Protein AF-A0A699UTH1-F1 (afdb_monomer_lite)

pLDDT: mean 71.59, std 16.67, range [34.44, 94.81]

Secondary structure (DSSP, 8-state):
--------HHHHHHHHHH-GGG---TTS-HHHHTTTT-TTGGG-HHHHHHHHHHHHHHHHT-GGGTT-TT-GGGHHHHHHHHHHHHHHHHHHHHHHHHHHHHHHHT-----------------------HHHHHHHHH-

Radius of gyration: 20.6 Å; chains: 1; bounding box: 34×39×68 Å

Sequence (139 aa):
MEARVDFDINEAIKLFDSDPSTIPTPEAPRALQECEDDPEALSSLALINSELNPVVDAVAESPDAITRTEDQDAIPYHKNLLEMYAFLLRWTISAVETRALEKSASAPAARGRGKTGKAKGSSKDGSWDAAAQLETALD

Foldseek 3Di:
DPPDDPDDLVVLVVCVVVPPLPDDDPVQDVQVVVCNVPVVSVVPPVVVCVRCVVVVCVCPVPPVVLVPPPDPVCVVVSVRVVSVVVSVVVVVLVVLVVVVVVVVVPPPPDDDDDDDDDDPDDDPPPPPPVVVVVVVVVD

InterPro domains:
  IPR024324 Condensin complex subunit 1, N-terminal [PF12922] (47-139)

Organism: Tanacetum cinerariifolium (NCBI:txid118510)

Structure (mmCIF, N/CA/C/O backbone):
data_AF-A0A699UTH1-F1
#
_entry.id   AF-A0A699UTH1-F1
#
loop_
_atom_site.group_PDB
_atom_site.id
_atom_site.type_symbol
_atom_site.label_atom_id
_atom_site.label_alt_id
_atom_sit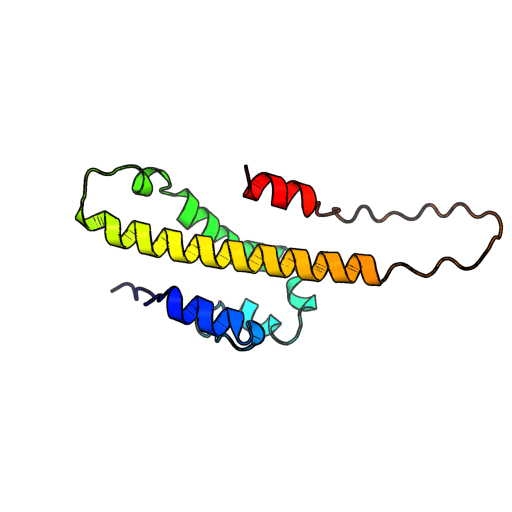e.label_comp_id
_atom_site.label_asym_id
_atom_site.label_entity_id
_atom_site.label_seq_id
_atom_site.pdbx_PDB_ins_code
_atom_site.Cartn_x
_atom_site.Cartn_y
_atom_site.Cartn_z
_atom_site.occupancy
_atom_site.B_iso_or_equiv
_atom_site.auth_seq_id
_atom_site.auth_comp_id
_atom_site.auth_asym_id
_atom_site.auth_atom_id
_atom_site.pdbx_PDB_model_num
ATOM 1 N N . MET A 1 1 ? 1.814 -19.363 -16.513 1.00 34.44 1 MET A N 1
ATOM 2 C CA . MET A 1 1 ? 1.548 -17.999 -17.003 1.00 34.44 1 MET A CA 1
ATOM 3 C C . MET A 1 1 ? 1.236 -17.199 -15.763 1.00 34.44 1 MET A C 1
ATOM 5 O O . MET A 1 1 ? 0.227 -17.487 -15.138 1.00 34.44 1 MET A O 1
ATOM 9 N N . GLU A 1 2 ? 2.169 -16.367 -15.311 1.00 49.28 2 GLU A N 1
ATOM 10 C CA . GLU A 1 2 ? 1.945 -15.526 -14.133 1.00 49.28 2 GLU A CA 1
ATOM 11 C C . GLU A 1 2 ? 0.782 -14.585 -14.444 1.00 49.28 2 GLU A C 1
ATOM 13 O O . GLU A 1 2 ? 0.804 -13.883 -15.459 1.00 49.28 2 GLU A O 1
ATOM 18 N N . ALA A 1 3 ? -0.268 -14.646 -13.629 1.00 53.47 3 ALA A N 1
ATOM 19 C CA . ALA A 1 3 ? -1.373 -13.711 -13.713 1.00 53.47 3 ALA A CA 1
ATOM 20 C C . ALA A 1 3 ? -0.822 -12.334 -13.330 1.00 53.47 3 ALA A C 1
ATOM 22 O O . ALA A 1 3 ? -0.516 -12.081 -12.169 1.00 53.47 3 ALA A O 1
ATOM 23 N N . ARG A 1 4 ? -0.612 -11.468 -14.323 1.00 61.94 4 ARG A N 1
ATOM 24 C CA . ARG A 1 4 ? -0.268 -10.070 -14.069 1.00 61.94 4 ARG A CA 1
ATOM 25 C C . ARG A 1 4 ? -1.533 -9.370 -13.597 1.00 61.94 4 ARG A C 1
ATOM 27 O O . ARG A 1 4 ? -2.562 -9.473 -14.262 1.00 61.94 4 ARG A O 1
ATOM 34 N N . VAL A 1 5 ? -1.448 -8.694 -12.458 1.00 69.12 5 VAL A N 1
ATOM 35 C CA . VAL A 1 5 ? -2.526 -7.833 -11.969 1.00 69.12 5 VAL A CA 1
ATOM 36 C C . VAL A 1 5 ? -2.684 -6.678 -12.957 1.00 69.12 5 VAL A C 1
ATOM 38 O O . VAL A 1 5 ? -1.710 -5.989 -13.263 1.00 69.12 5 VAL A O 1
ATOM 41 N N . ASP A 1 6 ? -3.892 -6.496 -13.485 1.00 79.56 6 ASP A N 1
ATOM 42 C CA . ASP A 1 6 ? -4.233 -5.354 -14.334 1.00 79.56 6 ASP A CA 1
ATOM 43 C C . ASP A 1 6 ? -4.527 -4.148 -13.434 1.00 79.56 6 ASP A C 1
ATOM 45 O O . ASP A 1 6 ? -5.632 -3.987 -12.920 1.00 79.56 6 ASP A O 1
ATOM 49 N N . PHE A 1 7 ? -3.485 -3.371 -13.133 1.00 84.06 7 PHE A N 1
ATOM 50 C CA . PHE A 1 7 ? -3.573 -2.212 -12.248 1.00 84.06 7 PHE A CA 1
ATOM 51 C C . PHE A 1 7 ? -3.749 -0.919 -13.054 1.00 84.06 7 PHE A C 1
ATOM 53 O O . PHE A 1 7 ? -2.815 -0.480 -13.732 1.00 84.06 7 PHE A O 1
ATOM 60 N N . ASP A 1 8 ? -4.917 -0.279 -12.931 1.00 89.00 8 ASP A N 1
ATOM 61 C CA . ASP A 1 8 ? -5.169 1.085 -13.416 1.00 89.00 8 ASP A CA 1
ATOM 62 C C . ASP A 1 8 ? -5.126 2.080 -12.250 1.00 89.00 8 ASP A C 1
ATOM 64 O O . ASP A 1 8 ? -6.027 2.144 -11.407 1.00 89.00 8 ASP A O 1
ATOM 68 N N . ILE A 1 9 ? -4.086 2.915 -12.239 1.00 90.94 9 ILE A N 1
ATOM 69 C CA . ILE A 1 9 ? -3.887 3.954 -11.226 1.00 90.94 9 ILE A CA 1
ATOM 70 C C . ILE A 1 9 ? -5.072 4.926 -11.121 1.00 90.94 9 ILE A C 1
ATOM 72 O O . ILE A 1 9 ? -5.399 5.388 -10.030 1.00 90.94 9 ILE A O 1
ATOM 76 N N . ASN A 1 10 ? -5.752 5.239 -12.227 1.00 93.62 10 ASN A N 1
ATOM 77 C CA . ASN A 1 10 ? -6.862 6.190 -12.216 1.00 93.62 10 ASN A CA 1
ATOM 78 C C . ASN A 1 10 ? -8.116 5.577 -11.598 1.00 93.62 10 ASN A C 1
ATOM 80 O O . ASN A 1 10 ? -8.870 6.282 -10.929 1.00 93.62 10 ASN A O 1
ATOM 84 N N . GLU A 1 11 ? -8.365 4.291 -11.839 1.00 92.62 11 GLU A N 1
ATOM 85 C CA . GLU A 1 11 ? -9.461 3.569 -11.195 1.00 92.62 11 GLU A CA 1
ATOM 86 C C . GLU A 1 11 ? -9.190 3.396 -9.700 1.00 92.62 11 GLU A C 1
ATOM 88 O O . GLU A 1 11 ? -10.049 3.740 -8.888 1.00 92.62 11 GLU A O 1
ATOM 93 N N . ALA A 1 12 ? -7.969 2.996 -9.332 1.00 90.19 12 ALA A N 1
ATOM 94 C CA . ALA A 1 12 ? -7.550 2.876 -7.939 1.00 90.19 12 ALA A CA 1
ATOM 95 C C . ALA A 1 12 ? -7.721 4.197 -7.167 1.00 90.19 12 ALA A C 1
ATOM 97 O O . ALA A 1 12 ? -8.296 4.211 -6.079 1.00 90.19 12 ALA A O 1
ATOM 98 N N . ILE A 1 13 ? -7.299 5.326 -7.752 1.00 93.12 13 ILE A N 1
ATOM 99 C CA . ILE A 1 13 ? -7.487 6.658 -7.157 1.00 93.12 13 ILE A CA 1
ATOM 100 C C . ILE A 1 13 ? -8.973 6.995 -7.000 1.00 93.12 13 ILE A C 1
ATOM 102 O O . ILE A 1 13 ? -9.367 7.470 -5.939 1.00 93.12 13 ILE A O 1
ATOM 106 N N . LYS A 1 14 ? -9.810 6.735 -8.013 1.00 94.50 14 LYS A N 1
ATOM 107 C CA . LYS A 1 14 ? -11.257 7.007 -7.928 1.00 94.50 14 LYS A CA 1
ATOM 108 C C . LYS A 1 14 ? -11.923 6.215 -6.808 1.00 94.50 14 LYS A C 1
ATOM 110 O O . LYS A 1 14 ? -12.752 6.773 -6.092 1.00 94.50 14 LYS A O 1
ATOM 115 N N . LEU A 1 15 ? -11.586 4.933 -6.672 1.00 92.62 15 LEU A N 1
ATOM 116 C CA . LEU A 1 15 ? -12.119 4.083 -5.611 1.00 92.62 15 LEU A CA 1
ATOM 117 C C . LEU A 1 15 ? -11.649 4.569 -4.235 1.00 92.62 15 LEU A C 1
ATOM 119 O O . LEU A 1 15 ? -12.470 4.723 -3.334 1.00 92.62 15 LEU A O 1
ATOM 123 N N . PHE A 1 16 ? -10.360 4.902 -4.107 1.00 92.38 16 PHE A N 1
ATOM 124 C CA . PHE A 1 16 ? -9.773 5.426 -2.872 1.00 92.38 16 PHE A CA 1
ATOM 125 C C . PHE A 1 16 ? -10.406 6.751 -2.437 1.00 92.38 16 PHE A C 1
ATOM 127 O O . PHE A 1 16 ? -10.757 6.907 -1.272 1.00 92.38 16 PHE A O 1
ATOM 134 N N . ASP A 1 17 ? -10.592 7.689 -3.367 1.00 92.88 17 ASP A N 1
ATOM 135 C CA . ASP A 1 17 ? -11.212 8.987 -3.083 1.00 92.88 17 ASP A CA 1
ATOM 136 C C . ASP A 1 17 ? -12.723 8.866 -2.792 1.00 92.88 17 ASP A C 1
ATOM 138 O O . ASP A 1 17 ? -13.299 9.771 -2.186 1.00 92.88 17 ASP A O 1
ATOM 142 N N . SER A 1 18 ? -13.372 7.778 -3.229 1.00 94.81 18 SER A N 1
ATOM 143 C CA . SER A 1 18 ? -14.794 7.519 -2.961 1.00 94.81 18 SER A CA 1
ATOM 144 C C . SER A 1 18 ? -15.002 6.941 -1.563 1.00 94.81 18 SER A C 1
ATOM 146 O O . SER A 1 18 ? -15.667 7.562 -0.737 1.00 94.81 18 SER A O 1
ATOM 148 N N . ASP A 1 19 ? -14.448 5.754 -1.310 1.00 90.88 19 ASP A N 1
ATOM 149 C CA . ASP A 1 19 ? -14.414 5.120 0.008 1.00 90.88 19 ASP A CA 1
ATOM 150 C C . ASP A 1 19 ? -13.363 3.992 0.003 1.00 90.88 19 ASP A C 1
ATOM 152 O O . ASP A 1 19 ? -13.604 2.930 -0.588 1.00 90.88 19 ASP A O 1
ATOM 156 N N . PRO A 1 20 ? -12.214 4.173 0.680 1.00 89.25 20 PRO A N 1
ATOM 157 C CA . PRO A 1 20 ? -11.144 3.182 0.683 1.00 89.25 20 PRO A CA 1
ATOM 158 C C . PRO A 1 20 ? -11.547 1.863 1.357 1.00 89.25 20 PRO A C 1
ATOM 160 O O . PRO A 1 20 ? -10.948 0.835 1.058 1.00 89.25 20 PRO A O 1
ATOM 163 N N . SER A 1 21 ? -12.567 1.860 2.227 1.00 85.94 21 SER A N 1
ATOM 164 C CA . SER A 1 21 ? -13.063 0.637 2.878 1.00 85.94 21 SER A CA 1
ATOM 165 C C . SER A 1 21 ? -13.868 -0.267 1.941 1.00 85.94 21 SER A C 1
ATOM 167 O O . SER A 1 21 ? -14.090 -1.432 2.248 1.00 85.94 21 SER A O 1
ATOM 169 N N . THR A 1 22 ? -14.282 0.247 0.778 1.00 87.81 22 THR A N 1
ATOM 170 C CA . THR A 1 22 ? -15.062 -0.512 -0.214 1.00 87.81 22 THR A CA 1
ATOM 171 C C . THR A 1 22 ? -14.209 -1.161 -1.301 1.00 87.81 22 THR A C 1
ATOM 173 O O . THR A 1 22 ? -14.745 -1.831 -2.186 1.00 87.81 22 THR A O 1
ATOM 176 N N . ILE A 1 23 ? -12.887 -0.964 -1.262 1.00 88.06 23 ILE A N 1
ATOM 177 C CA . ILE A 1 23 ? -11.966 -1.503 -2.264 1.00 88.06 23 ILE A CA 1
ATOM 178 C C . ILE A 1 23 ? -11.820 -3.016 -2.047 1.00 88.06 23 ILE A C 1
ATOM 180 O O . ILE A 1 23 ? -11.320 -3.432 -1.002 1.00 88.06 23 ILE A O 1
ATOM 184 N N . PRO A 1 24 ? -12.218 -3.861 -3.018 1.00 80.06 24 PRO A N 1
ATOM 185 C CA . PRO A 1 24 ? -12.192 -5.305 -2.843 1.00 80.06 24 PRO A CA 1
ATOM 186 C C . PRO A 1 24 ? -10.753 -5.834 -2.859 1.00 80.06 24 PRO A C 1
ATOM 188 O O . PRO A 1 24 ? -9.966 -5.502 -3.746 1.00 80.06 24 PRO A O 1
ATOM 191 N N . THR A 1 25 ? -10.428 -6.724 -1.920 1.00 83.75 25 THR A N 1
ATOM 192 C CA . THR A 1 25 ? -9.102 -7.361 -1.805 1.00 83.75 25 THR A CA 1
ATOM 193 C C . THR A 1 25 ? -9.168 -8.898 -1.926 1.00 83.75 25 THR A C 1
ATOM 195 O O . THR A 1 25 ? -8.643 -9.628 -1.082 1.00 83.75 25 THR A O 1
ATOM 198 N N . PRO A 1 26 ? -9.791 -9.452 -2.989 1.00 80.88 26 PRO A N 1
ATOM 199 C CA . PRO A 1 26 ? -10.034 -10.895 -3.108 1.00 80.88 26 PRO A CA 1
ATOM 200 C C . PRO A 1 26 ? -8.745 -11.721 -3.226 1.00 80.88 26 PRO A C 1
ATOM 202 O O . PRO A 1 26 ? -8.732 -12.888 -2.844 1.00 80.88 26 PRO A O 1
ATOM 205 N N . GLU A 1 27 ? -7.672 -11.102 -3.719 1.00 80.94 27 GLU A N 1
ATOM 206 C CA . GLU A 1 27 ? -6.348 -11.713 -3.885 1.00 80.94 27 GLU A CA 1
ATOM 207 C C . GLU A 1 27 ? -5.484 -11.629 -2.617 1.00 80.94 27 GLU A C 1
ATOM 209 O O . GLU A 1 27 ? -4.373 -12.161 -2.587 1.00 80.94 27 GLU A O 1
ATOM 214 N N . ALA A 1 28 ? -5.956 -10.947 -1.566 1.00 80.56 28 ALA A N 1
ATOM 215 C CA . ALA A 1 28 ? -5.228 -10.897 -0.307 1.00 80.56 28 ALA A CA 1
ATOM 216 C C . ALA A 1 28 ? -5.125 -12.306 0.309 1.00 80.56 28 ALA A C 1
ATOM 218 O O . ALA A 1 28 ? -6.067 -13.101 0.215 1.00 80.56 28 ALA A O 1
ATOM 219 N N . PRO A 1 29 ? -4.008 -12.631 0.982 1.00 84.00 29 PRO A N 1
ATOM 220 C CA . PRO A 1 29 ? -3.898 -13.853 1.760 1.00 84.00 29 PRO A CA 1
ATOM 221 C C . PRO A 1 29 ? -5.100 -14.031 2.691 1.00 84.00 29 PRO A C 1
ATOM 223 O O . PRO A 1 29 ? -5.488 -13.103 3.403 1.00 84.00 29 PRO A O 1
ATOM 226 N N . ARG A 1 30 ? -5.672 -15.243 2.725 1.00 84.44 30 ARG A N 1
ATOM 227 C CA . ARG A 1 30 ? -6.862 -15.549 3.542 1.00 84.44 30 ARG A CA 1
ATOM 228 C C . ARG A 1 30 ? -6.689 -15.132 5.003 1.00 84.44 30 ARG A C 1
ATOM 230 O O . ARG A 1 30 ? -7.633 -14.648 5.607 1.00 84.44 30 ARG A O 1
ATOM 237 N N . ALA A 1 31 ? -5.487 -15.295 5.549 1.00 83.50 31 ALA A N 1
ATOM 238 C CA . ALA A 1 31 ? -5.199 -14.934 6.929 1.00 83.50 31 ALA A CA 1
ATOM 239 C C . ALA A 1 31 ? -5.368 -13.426 7.203 1.00 83.50 31 ALA A C 1
ATOM 241 O O . ALA A 1 31 ? -5.724 -13.059 8.314 1.00 83.50 31 ALA A O 1
ATOM 242 N N . LEU A 1 32 ? -5.166 -12.561 6.200 1.00 83.81 32 LEU A N 1
ATOM 243 C CA . LEU A 1 32 ? -5.460 -11.128 6.300 1.00 83.81 32 LEU A CA 1
ATOM 244 C C . LEU A 1 32 ? -6.952 -10.837 6.097 1.00 83.81 32 LEU A C 1
ATOM 246 O O . LEU A 1 32 ? -7.498 -9.995 6.801 1.00 83.81 32 LEU A O 1
ATOM 250 N N . GLN A 1 33 ? -7.618 -11.556 5.185 1.00 85.31 33 GLN A N 1
ATOM 251 C CA . GLN A 1 33 ? -9.071 -11.439 4.970 1.00 85.31 33 GLN A CA 1
ATOM 252 C C . GLN A 1 33 ? -9.864 -11.816 6.229 1.00 85.31 33 GLN A C 1
ATOM 254 O O . GLN A 1 33 ? -10.841 -11.165 6.575 1.00 85.31 33 GLN A O 1
ATOM 259 N N . GLU A 1 34 ? -9.414 -12.832 6.967 1.00 85.06 34 GLU A N 1
ATOM 260 C CA . GLU A 1 34 ? -10.012 -13.229 8.248 1.00 85.06 34 GLU A CA 1
ATOM 261 C C . GLU A 1 34 ? -9.912 -12.132 9.325 1.00 85.06 34 GLU A C 1
ATOM 263 O O . GLU A 1 34 ? -10.652 -12.177 10.306 1.00 85.06 34 GLU A O 1
ATOM 268 N N . CYS A 1 35 ? -9.030 -11.143 9.149 1.00 84.69 35 CYS A N 1
ATOM 269 C CA . CYS A 1 35 ? -8.901 -9.995 10.044 1.00 84.69 35 CYS A CA 1
ATOM 270 C C . CYS A 1 35 ? -9.675 -8.747 9.580 1.00 84.69 35 CYS A C 1
ATOM 272 O O . CYS A 1 35 ? -9.624 -7.733 10.271 1.00 84.69 35 CYS A O 1
ATOM 274 N N . GLU A 1 36 ? -10.370 -8.778 8.437 1.00 81.19 36 GLU A N 1
ATOM 275 C CA . GLU A 1 36 ? -11.068 -7.606 7.879 1.00 81.19 36 GLU A CA 1
ATOM 276 C C . GLU A 1 36 ? -12.134 -7.049 8.841 1.00 81.19 36 GLU A C 1
ATOM 278 O O . GLU A 1 36 ? -12.230 -5.837 9.038 1.00 81.19 36 GLU A O 1
ATOM 283 N N . ASP A 1 37 ? -12.862 -7.941 9.518 1.00 81.12 37 ASP A N 1
ATOM 284 C CA . ASP A 1 37 ? -13.890 -7.592 10.506 1.00 81.12 37 ASP A CA 1
ATOM 285 C C . ASP A 1 37 ? -13.338 -7.399 11.937 1.00 81.12 37 ASP A C 1
ATOM 287 O O . ASP A 1 37 ? -14.055 -6.910 12.816 1.00 81.12 37 ASP A O 1
ATOM 291 N N . ASP A 1 38 ? -12.082 -7.789 12.197 1.00 80.44 38 ASP A N 1
ATOM 292 C CA . ASP 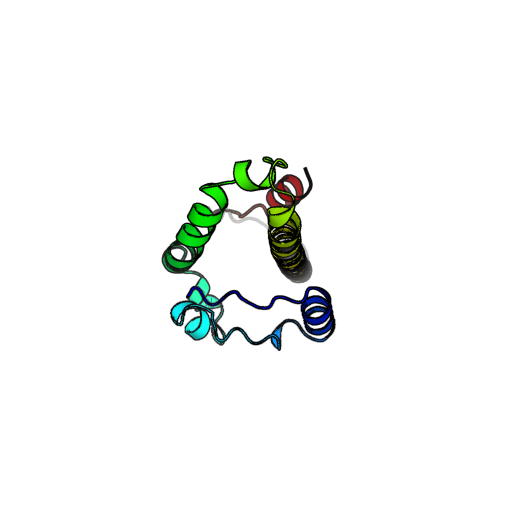A 1 38 ? -11.448 -7.727 13.521 1.00 80.44 38 ASP A CA 1
ATOM 293 C C . ASP A 1 38 ? -10.015 -7.156 13.448 1.00 80.44 38 ASP A C 1
ATOM 295 O O . ASP A 1 38 ? -9.037 -7.903 13.319 1.00 80.44 38 ASP A O 1
ATOM 299 N N . PRO A 1 39 ? -9.848 -5.827 13.586 1.00 71.44 39 PRO A N 1
ATOM 300 C CA . PRO A 1 39 ? -8.540 -5.186 13.487 1.00 71.44 39 PRO A CA 1
ATOM 301 C C . PRO A 1 39 ? -7.583 -5.570 14.626 1.00 71.44 39 PRO A C 1
ATOM 303 O O . PRO A 1 39 ? -6.372 -5.403 14.477 1.00 71.44 39 PRO A O 1
ATOM 306 N N . GLU A 1 40 ? -8.080 -6.094 15.751 1.00 78.19 40 GLU A N 1
ATOM 307 C CA . GLU A 1 40 ? -7.223 -6.558 16.847 1.00 78.19 40 GLU A CA 1
ATOM 308 C C . GLU A 1 40 ? -6.532 -7.885 16.499 1.00 78.19 40 GLU A C 1
ATOM 310 O O . GLU A 1 40 ? -5.451 -8.169 17.021 1.00 78.19 40 GLU A O 1
ATOM 315 N N . ALA A 1 41 ? -7.069 -8.667 15.556 1.00 75.38 41 ALA A N 1
ATOM 316 C CA . ALA A 1 41 ? -6.428 -9.886 15.061 1.00 75.38 41 ALA A CA 1
ATOM 317 C C . ALA A 1 41 ? -5.118 -9.597 14.290 1.00 75.38 41 ALA A C 1
ATOM 319 O O . ALA A 1 41 ? -4.170 -10.391 14.344 1.00 75.38 41 ALA A O 1
ATOM 320 N N . LEU A 1 42 ? -5.000 -8.407 13.679 1.00 70.94 42 LEU A N 1
ATOM 321 C CA . LEU A 1 42 ? -3.767 -7.929 13.034 1.00 70.94 42 LEU A CA 1
ATOM 322 C C . LEU A 1 42 ? -2.665 -7.539 14.030 1.00 70.94 42 LEU A C 1
ATOM 324 O O . LEU A 1 42 ? -1.526 -7.339 13.622 1.00 70.94 42 LEU A O 1
ATOM 328 N N . SER A 1 43 ? -2.939 -7.461 15.336 1.00 73.56 43 SER A N 1
ATOM 329 C CA . SER A 1 43 ? -1.917 -7.117 16.344 1.00 73.56 43 SER A CA 1
ATOM 330 C C . SER A 1 43 ? -0.780 -8.147 16.448 1.00 73.56 43 SER A C 1
ATOM 332 O O . SER A 1 43 ? 0.276 -7.873 17.031 1.00 73.56 43 SER A O 1
ATOM 334 N N . SER A 1 44 ? -0.959 -9.336 15.863 1.00 80.50 44 SER A N 1
ATOM 335 C CA . SER A 1 44 ? 0.078 -10.358 15.815 1.00 80.50 44 SER A CA 1
ATOM 336 C C . SER A 1 44 ? 1.161 -10.006 14.786 1.00 80.50 44 SER A C 1
ATOM 338 O O . SER A 1 44 ? 1.070 -10.281 13.593 1.00 80.50 44 SER A O 1
ATOM 340 N N . LEU A 1 45 ? 2.270 -9.450 15.279 1.00 78.06 45 LEU A N 1
ATOM 341 C CA . LEU A 1 45 ? 3.448 -9.129 14.463 1.00 78.06 45 LEU A CA 1
ATOM 342 C C . LEU A 1 45 ? 3.970 -10.336 13.656 1.00 78.06 45 LEU A C 1
ATOM 344 O O . LEU A 1 45 ? 4.556 -10.167 12.593 1.00 78.06 45 LEU A O 1
ATOM 348 N N . ALA A 1 46 ? 3.748 -11.559 14.147 1.00 82.25 46 ALA A N 1
ATOM 349 C CA . ALA A 1 46 ? 4.107 -12.786 13.442 1.00 82.25 46 ALA A CA 1
ATOM 350 C C . ALA A 1 46 ? 3.305 -12.989 12.145 1.00 82.25 46 ALA A C 1
ATOM 352 O O . ALA A 1 46 ? 3.906 -13.368 11.144 1.00 82.25 46 ALA A O 1
ATOM 353 N N . LEU A 1 47 ? 1.995 -12.711 12.160 1.00 83.56 47 LEU A N 1
ATOM 354 C CA . LEU A 1 47 ? 1.137 -12.786 10.975 1.00 83.56 47 LEU A CA 1
ATOM 355 C C . LEU A 1 47 ? 1.508 -11.690 9.974 1.00 83.56 47 LEU A C 1
ATOM 357 O O . LEU A 1 47 ? 1.681 -11.955 8.793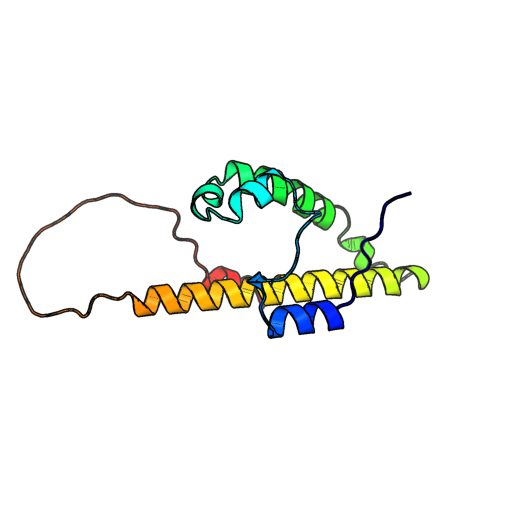 1.00 83.56 47 LEU A O 1
ATOM 361 N N . ILE A 1 48 ? 1.712 -10.462 10.456 1.00 83.00 48 ILE A N 1
ATOM 362 C CA . ILE A 1 48 ? 2.145 -9.353 9.596 1.00 83.00 48 ILE A CA 1
ATOM 363 C C . ILE A 1 48 ? 3.463 -9.704 8.898 1.00 83.00 48 ILE A C 1
ATOM 365 O O . ILE A 1 48 ? 3.577 -9.580 7.683 1.00 83.00 48 ILE A O 1
ATOM 369 N N . ASN A 1 49 ? 4.459 -10.173 9.652 1.00 84.44 49 ASN A N 1
ATOM 370 C CA . ASN A 1 49 ? 5.765 -10.496 9.087 1.00 84.44 49 ASN A CA 1
ATOM 371 C C . ASN A 1 49 ? 5.718 -11.705 8.142 1.00 84.44 49 ASN A C 1
ATOM 373 O O . ASN A 1 49 ? 6.484 -11.725 7.183 1.00 84.44 49 ASN A O 1
ATOM 377 N N . SER A 1 50 ? 4.859 -12.706 8.384 1.00 85.19 50 SER A N 1
ATOM 378 C CA . SER A 1 50 ? 4.749 -13.857 7.475 1.00 85.19 50 SER A CA 1
ATOM 379 C C . SER A 1 50 ? 4.221 -13.460 6.103 1.00 85.19 50 SER A C 1
ATOM 381 O O . SER A 1 50 ? 4.677 -14.016 5.108 1.00 85.19 50 SER A O 1
ATOM 383 N N . GLU A 1 51 ? 3.319 -12.477 6.052 1.00 85.06 51 GLU A N 1
ATOM 384 C CA . GLU A 1 51 ? 2.735 -11.999 4.798 1.00 85.06 51 GLU A CA 1
ATOM 385 C C . GLU A 1 51 ? 3.567 -10.888 4.136 1.00 85.06 51 GLU A C 1
ATOM 387 O O . GLU A 1 51 ? 3.683 -10.855 2.913 1.00 85.06 51 GLU A O 1
ATOM 392 N N . LEU A 1 52 ? 4.185 -9.988 4.913 1.00 81.12 52 LEU A N 1
ATOM 393 C CA . LEU A 1 52 ? 4.926 -8.844 4.366 1.00 81.12 52 LEU A CA 1
ATOM 394 C C . LEU A 1 52 ? 6.383 -9.150 4.011 1.00 81.12 52 LEU A C 1
ATOM 396 O O . LEU A 1 52 ? 6.887 -8.573 3.050 1.00 81.12 52 LEU A O 1
ATOM 400 N N . ASN A 1 53 ? 7.077 -10.037 4.733 1.00 81.12 53 ASN A N 1
ATOM 401 C CA . ASN A 1 53 ? 8.489 -10.316 4.441 1.00 81.12 53 ASN A CA 1
ATOM 402 C C . ASN A 1 53 ? 8.714 -10.848 3.014 1.00 81.12 53 ASN A C 1
ATOM 404 O O . ASN A 1 53 ? 9.610 -10.332 2.355 1.00 81.12 53 ASN A O 1
ATOM 408 N N . PRO A 1 54 ? 7.895 -11.779 2.477 1.00 79.31 54 PRO A N 1
ATOM 409 C CA . PRO A 1 54 ? 8.040 -12.216 1.088 1.00 79.31 54 PRO A CA 1
ATOM 410 C C . PRO A 1 54 ? 7.864 -11.078 0.077 1.00 79.31 54 PRO A C 1
ATOM 412 O O . PRO A 1 54 ? 8.525 -11.070 -0.958 1.00 79.31 54 PRO A O 1
ATOM 415 N N . VAL A 1 55 ? 6.992 -10.106 0.376 1.00 73.94 55 VAL A N 1
ATOM 416 C CA . VAL A 1 55 ? 6.817 -8.909 -0.457 1.00 73.94 55 VAL A CA 1
ATOM 417 C C . VAL A 1 55 ? 8.088 -8.069 -0.414 1.00 73.94 55 VAL A C 1
ATOM 419 O O . VAL A 1 55 ? 8.616 -7.732 -1.467 1.00 73.94 55 VAL A O 1
ATOM 422 N N . VAL A 1 56 ? 8.610 -7.780 0.784 1.00 78.12 56 VAL A N 1
ATOM 423 C CA . VAL A 1 56 ? 9.861 -7.026 0.975 1.00 78.12 56 VA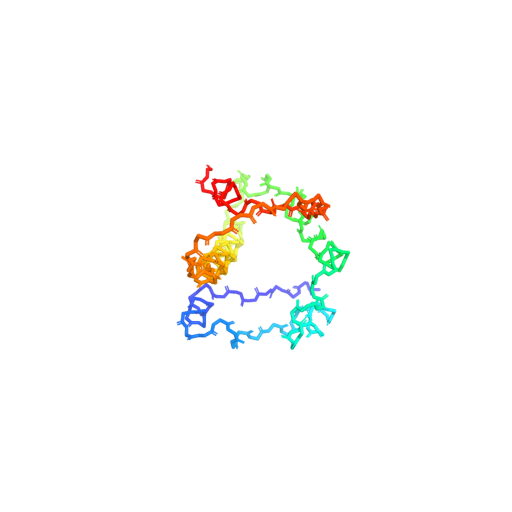L A CA 1
ATOM 424 C C . VAL A 1 56 ? 11.028 -7.700 0.260 1.00 78.12 56 VAL A C 1
ATOM 426 O O . VAL A 1 56 ? 11.765 -7.019 -0.449 1.00 78.12 56 VAL A O 1
ATOM 429 N N . ASP A 1 57 ? 11.166 -9.018 0.395 1.00 76.44 57 ASP A N 1
ATOM 430 C CA . ASP A 1 57 ? 12.211 -9.799 -0.264 1.00 76.44 57 ASP A CA 1
ATOM 431 C C . ASP A 1 57 ? 12.090 -9.689 -1.790 1.00 76.44 57 ASP A C 1
ATOM 433 O O . ASP A 1 57 ? 13.075 -9.380 -2.457 1.00 76.44 57 ASP A O 1
ATOM 437 N N . ALA A 1 58 ? 10.879 -9.826 -2.344 1.00 70.00 58 ALA A N 1
ATOM 438 C CA . ALA A 1 58 ? 10.635 -9.683 -3.780 1.00 70.00 58 ALA A CA 1
ATOM 439 C C . ALA A 1 58 ? 10.932 -8.264 -4.305 1.00 70.00 58 ALA A C 1
ATOM 441 O O . ALA A 1 58 ? 11.445 -8.112 -5.415 1.00 70.00 58 ALA A O 1
ATOM 442 N N . VAL A 1 59 ? 10.645 -7.215 -3.521 1.00 68.50 59 VAL A N 1
ATOM 443 C CA . VAL A 1 59 ? 11.012 -5.829 -3.876 1.00 68.50 59 VAL A CA 1
ATOM 444 C C . VAL A 1 59 ? 12.532 -5.640 -3.824 1.00 68.50 59 VAL A C 1
ATOM 446 O O . VAL A 1 59 ? 13.120 -5.008 -4.704 1.00 68.50 59 VAL A O 1
ATOM 449 N N . ALA A 1 60 ? 13.173 -6.176 -2.785 1.00 73.88 60 ALA A N 1
ATOM 450 C CA . ALA A 1 60 ? 14.593 -5.994 -2.503 1.00 73.88 60 ALA A CA 1
ATOM 451 C C . ALA A 1 60 ? 15.512 -6.853 -3.386 1.00 73.88 60 ALA A C 1
ATOM 453 O O . ALA A 1 60 ? 16.701 -6.553 -3.494 1.00 73.88 60 ALA A O 1
ATOM 454 N N . GLU A 1 61 ? 14.992 -7.900 -4.029 1.00 71.19 61 GLU A N 1
ATOM 455 C CA . GLU A 1 61 ? 15.786 -8.821 -4.844 1.00 71.19 61 GLU A CA 1
ATOM 456 C C . GLU A 1 61 ? 16.328 -8.173 -6.128 1.00 71.19 61 GLU A C 1
ATOM 458 O O . GLU A 1 61 ? 17.348 -8.612 -6.663 1.00 71.19 61 GLU A O 1
ATOM 463 N N . SER A 1 62 ? 15.696 -7.115 -6.652 1.00 63.19 62 SER A N 1
ATOM 464 C CA . SER A 1 62 ? 16.157 -6.461 -7.889 1.00 63.19 62 SER A CA 1
ATOM 465 C C . SER A 1 62 ? 15.869 -4.951 -7.977 1.00 63.19 62 SER A C 1
ATOM 467 O O . SER A 1 62 ? 15.301 -4.492 -8.971 1.00 63.19 62 SER A O 1
ATOM 469 N N . PRO A 1 63 ? 16.319 -4.131 -7.008 1.00 60.88 63 PRO A N 1
ATOM 470 C CA . PRO A 1 63 ? 16.207 -2.672 -7.086 1.00 60.88 63 PRO A CA 1
ATOM 471 C C . PRO A 1 63 ? 16.928 -2.102 -8.321 1.00 60.88 63 PRO A C 1
ATOM 473 O O . PRO A 1 63 ? 16.424 -1.190 -8.975 1.00 60.88 63 PRO A O 1
ATOM 476 N N . ASP A 1 64 ? 18.059 -2.701 -8.712 1.00 55.12 64 ASP A N 1
ATOM 477 C CA . ASP A 1 64 ? 18.845 -2.289 -9.882 1.00 55.12 64 ASP A CA 1
ATOM 478 C C . ASP A 1 64 ? 18.176 -2.622 -11.226 1.00 55.12 64 ASP A C 1
ATOM 480 O O . ASP A 1 64 ? 18.546 -2.064 -12.258 1.00 55.12 64 ASP A O 1
ATOM 484 N N . ALA A 1 65 ? 17.176 -3.511 -11.252 1.00 55.53 65 ALA A N 1
ATOM 485 C CA . ALA A 1 65 ? 16.418 -3.766 -12.476 1.00 55.53 65 ALA A CA 1
ATOM 486 C C . ALA A 1 65 ? 15.618 -2.526 -12.904 1.00 55.53 65 ALA A C 1
ATOM 488 O O . ALA A 1 65 ? 15.386 -2.346 -14.090 1.00 55.53 65 ALA A O 1
ATOM 489 N N . ILE A 1 66 ? 15.260 -1.647 -11.959 1.00 52.72 66 ILE A N 1
ATOM 490 C CA . ILE A 1 66 ? 14.565 -0.376 -12.213 1.00 52.72 66 ILE A CA 1
ATOM 491 C C . ILE A 1 66 ? 15.518 0.678 -12.809 1.00 52.72 66 ILE A C 1
ATOM 493 O O . ILE A 1 66 ? 15.080 1.568 -13.535 1.00 52.72 66 ILE A O 1
ATOM 497 N N . THR A 1 67 ? 16.824 0.587 -12.527 1.00 51.38 67 THR A N 1
ATOM 498 C CA . THR A 1 67 ? 17.835 1.578 -12.942 1.00 51.38 67 THR A CA 1
ATOM 499 C C . THR A 1 67 ? 18.609 1.183 -14.204 1.00 51.38 67 THR A C 1
ATOM 501 O O . THR A 1 67 ? 19.286 2.024 -14.799 1.00 51.38 67 THR A O 1
ATOM 504 N N . ARG A 1 68 ? 18.503 -0.074 -14.655 1.00 52.53 68 ARG A N 1
ATOM 505 C CA . ARG A 1 68 ? 19.111 -0.571 -15.900 1.00 52.53 68 ARG A CA 1
ATOM 506 C C . ARG A 1 68 ? 18.243 -0.229 -17.113 1.00 52.53 68 ARG A C 1
ATOM 508 O O . ARG A 1 68 ? 17.569 -1.074 -17.688 1.00 52.53 68 ARG A O 1
ATOM 515 N N . THR A 1 69 ? 18.304 1.030 -17.529 1.00 50.88 69 THR A N 1
ATOM 516 C CA . THR A 1 69 ? 17.566 1.631 -18.658 1.00 50.88 69 THR A CA 1
ATOM 517 C C . THR A 1 69 ? 18.046 1.174 -20.050 1.00 50.88 69 THR A C 1
ATOM 519 O O . THR A 1 69 ? 18.014 1.954 -21.001 1.00 50.88 69 THR A O 1
ATOM 522 N N . GLU A 1 70 ? 18.550 -0.054 -20.198 1.00 55.31 70 GLU A N 1
ATOM 523 C CA . GLU A 1 70 ? 19.065 -0.548 -21.488 1.00 55.31 70 GLU A CA 1
ATOM 524 C C . GLU A 1 70 ? 17.981 -1.254 -22.329 1.00 55.31 70 GLU A C 1
ATOM 526 O O . GLU A 1 70 ? 18.121 -1.324 -23.548 1.00 55.31 70 GLU A O 1
ATOM 531 N N . ASP A 1 71 ? 16.855 -1.657 -21.719 1.00 56.84 71 ASP A N 1
ATOM 532 C CA . ASP A 1 71 ? 15.690 -2.241 -22.403 1.00 56.84 71 ASP A CA 1
ATOM 533 C C . ASP A 1 71 ? 14.489 -1.278 -22.397 1.00 56.84 71 ASP A C 1
ATOM 535 O O . ASP A 1 71 ? 13.822 -1.076 -21.379 1.00 56.84 71 ASP A O 1
ATOM 539 N N . GLN A 1 72 ? 14.161 -0.689 -23.554 1.00 58.22 72 GLN A N 1
ATOM 540 C CA . GLN A 1 72 ? 12.982 0.184 -23.702 1.00 58.22 72 GLN A CA 1
ATOM 541 C C . GLN A 1 72 ? 11.657 -0.551 -23.432 1.00 58.22 72 GLN A C 1
ATOM 543 O O . GLN A 1 72 ? 10.686 0.069 -22.997 1.00 58.22 72 GLN A O 1
ATOM 548 N N . ASP A 1 73 ? 11.639 -1.872 -23.614 1.00 64.31 73 ASP A N 1
ATOM 549 C CA . ASP A 1 73 ? 10.480 -2.732 -23.360 1.00 64.31 73 ASP A CA 1
ATOM 550 C C . ASP A 1 73 ? 10.195 -2.929 -21.857 1.00 64.31 73 ASP A C 1
ATOM 552 O O . ASP A 1 73 ? 9.093 -3.337 -21.485 1.00 64.31 73 ASP A O 1
ATOM 556 N N . ALA A 1 74 ? 11.147 -2.589 -20.975 1.00 65.56 74 ALA A N 1
ATOM 557 C CA . ALA A 1 74 ? 10.978 -2.650 -19.521 1.00 65.56 74 ALA A CA 1
ATOM 558 C C . ALA A 1 74 ? 10.328 -1.380 -18.933 1.00 65.56 74 ALA A C 1
ATOM 560 O O . ALA A 1 74 ? 9.763 -1.412 -17.838 1.00 65.56 74 ALA A O 1
ATOM 561 N N . ILE A 1 75 ? 10.330 -0.259 -19.667 1.00 70.44 75 ILE A N 1
ATOM 562 C CA . ILE A 1 75 ? 9.786 1.033 -19.207 1.00 70.44 75 ILE A CA 1
ATOM 563 C C . ILE A 1 75 ? 8.302 0.944 -18.793 1.00 70.44 75 ILE A C 1
ATOM 565 O O . ILE A 1 75 ? 7.963 1.452 -17.720 1.00 70.44 75 ILE A O 1
ATOM 569 N N . PRO A 1 76 ? 7.399 0.302 -19.565 1.00 76.75 76 PRO A N 1
ATOM 570 C CA . PRO A 1 76 ? 5.997 0.171 -19.166 1.00 76.75 76 PRO A CA 1
ATOM 571 C C . PRO A 1 76 ? 5.819 -0.619 -17.864 1.00 76.75 76 PRO A C 1
ATOM 573 O O . PRO A 1 76 ? 4.943 -0.294 -17.065 1.00 76.75 76 PRO A O 1
ATOM 576 N N . TYR A 1 77 ? 6.670 -1.623 -17.634 1.00 74.75 77 TYR A N 1
ATOM 577 C CA . TYR A 1 77 ? 6.659 -2.419 -16.409 1.00 74.75 77 TYR A CA 1
ATOM 578 C C . TYR A 1 77 ? 7.096 -1.586 -15.199 1.00 74.75 77 TYR A C 1
ATOM 580 O O . TYR A 1 77 ? 6.385 -1.543 -14.197 1.00 74.75 77 TYR A O 1
ATOM 588 N N . HIS A 1 78 ? 8.208 -0.853 -15.308 1.00 73.94 78 HIS A N 1
ATOM 589 C CA . HIS A 1 78 ? 8.676 0.021 -14.228 1.00 73.94 78 HIS A CA 1
ATOM 590 C C . HIS A 1 78 ? 7.682 1.136 -13.903 1.00 73.94 78 HIS A C 1
ATOM 592 O O . HIS A 1 78 ? 7.477 1.444 -12.733 1.00 73.94 78 HIS A O 1
ATOM 598 N N . LYS A 1 79 ? 7.026 1.710 -14.918 1.00 81.94 79 LYS A N 1
ATOM 599 C CA . LYS A 1 79 ? 5.965 2.703 -14.719 1.00 81.94 79 LYS A CA 1
ATOM 600 C C . LYS A 1 79 ? 4.823 2.134 -13.875 1.00 81.94 79 LYS A C 1
ATOM 602 O O . LYS A 1 79 ? 4.467 2.750 -12.877 1.00 81.94 79 LYS A O 1
ATOM 607 N N . ASN A 1 80 ? 4.280 0.978 -14.262 1.00 81.00 80 ASN A N 1
ATOM 608 C CA . ASN A 1 80 ? 3.167 0.354 -13.546 1.00 81.00 80 ASN A CA 1
ATOM 609 C C . ASN A 1 80 ? 3.555 0.040 -12.089 1.00 81.00 80 ASN A C 1
ATOM 611 O O . ASN A 1 80 ? 2.836 0.399 -11.161 1.00 81.00 80 ASN A O 1
ATOM 615 N N . LEU A 1 81 ? 4.755 -0.511 -11.885 1.00 78.94 81 LEU A N 1
ATOM 616 C CA . LEU A 1 81 ? 5.283 -0.819 -10.559 1.00 78.94 81 LEU A CA 1
ATOM 617 C C . LEU A 1 81 ? 5.420 0.432 -9.670 1.00 78.94 81 LEU A C 1
ATOM 619 O O . LEU A 1 81 ? 5.019 0.418 -8.507 1.00 78.94 81 LEU A O 1
ATOM 623 N N . LEU A 1 82 ? 5.955 1.530 -10.213 1.00 83.12 82 LEU A N 1
ATOM 624 C CA . LEU A 1 82 ? 6.075 2.799 -9.488 1.00 83.12 82 LEU A CA 1
ATOM 625 C C . LEU A 1 82 ? 4.707 3.409 -9.161 1.00 83.12 82 LEU A C 1
ATOM 627 O O . LEU A 1 82 ? 4.533 3.952 -8.074 1.00 83.12 82 LEU A O 1
ATOM 631 N N . GLU A 1 83 ? 3.733 3.304 -10.067 1.00 85.25 83 GLU A N 1
ATOM 632 C CA . GLU A 1 83 ? 2.358 3.755 -9.826 1.00 85.25 83 GLU A CA 1
ATOM 633 C C . GLU A 1 83 ? 1.701 2.966 -8.681 1.00 85.25 83 GLU A C 1
ATOM 635 O O . GLU A 1 83 ? 1.084 3.576 -7.806 1.00 85.25 83 GLU A O 1
ATOM 640 N N . MET A 1 84 ? 1.897 1.641 -8.625 1.00 83.38 84 MET A N 1
ATOM 641 C CA . MET A 1 84 ? 1.422 0.801 -7.517 1.00 83.38 84 MET A CA 1
ATOM 642 C C . MET A 1 84 ? 2.059 1.205 -6.180 1.00 83.38 84 MET A C 1
ATOM 644 O O . MET A 1 84 ? 1.341 1.440 -5.207 1.00 83.38 84 MET A O 1
ATOM 648 N N . TYR A 1 85 ? 3.390 1.340 -6.118 1.00 82.69 85 TYR A N 1
ATOM 649 C CA . TYR A 1 85 ? 4.071 1.729 -4.877 1.00 82.69 85 TYR A CA 1
ATOM 650 C C . TYR A 1 85 ? 3.702 3.139 -4.418 1.00 82.69 85 TYR A C 1
ATOM 652 O O . TYR A 1 85 ? 3.462 3.346 -3.230 1.00 82.69 85 TYR A O 1
ATOM 660 N N . ALA A 1 86 ? 3.607 4.101 -5.338 1.00 85.31 86 ALA A N 1
ATOM 661 C CA . ALA A 1 86 ? 3.199 5.463 -5.009 1.00 85.31 86 ALA A CA 1
ATOM 662 C C . ALA A 1 86 ? 1.764 5.509 -4.463 1.00 85.31 86 ALA A C 1
ATOM 664 O O . ALA A 1 86 ? 1.487 6.234 -3.504 1.00 85.31 86 ALA A O 1
ATOM 665 N N . PHE A 1 87 ? 0.854 4.714 -5.035 1.00 91.12 87 PHE A N 1
ATOM 666 C CA . PHE A 1 87 ? -0.514 4.592 -4.538 1.00 91.12 87 PHE A CA 1
ATOM 667 C C . PHE A 1 87 ? -0.563 3.990 -3.128 1.00 91.12 87 PHE A C 1
ATOM 669 O O . PHE A 1 87 ? -1.206 4.557 -2.244 1.00 91.12 87 PHE A O 1
ATOM 676 N N . LEU A 1 88 ? 0.161 2.891 -2.893 1.00 88.75 88 LEU A N 1
ATOM 677 C CA . LEU A 1 88 ? 0.247 2.261 -1.573 1.00 88.75 88 LEU A CA 1
ATOM 678 C C . LEU A 1 88 ? 0.858 3.205 -0.532 1.00 88.75 88 LEU A C 1
ATOM 680 O O . LEU A 1 88 ? 0.338 3.305 0.576 1.00 88.75 88 LEU A O 1
ATOM 684 N N . LEU A 1 89 ? 1.910 3.945 -0.892 1.00 85.44 89 LEU A N 1
ATOM 685 C CA . LEU A 1 89 ? 2.530 4.939 -0.016 1.00 85.44 89 LEU A CA 1
ATOM 686 C C . LEU A 1 89 ? 1.550 6.065 0.343 1.00 85.44 89 LEU A C 1
ATOM 688 O O . LEU A 1 89 ? 1.422 6.429 1.509 1.00 85.44 89 LEU A O 1
ATOM 692 N N . ARG A 1 90 ? 0.803 6.590 -0.637 1.00 88.88 90 ARG A N 1
ATOM 693 C CA . ARG A 1 90 ? -0.252 7.583 -0.381 1.00 88.88 90 ARG A CA 1
ATOM 694 C C . ARG A 1 90 ? -1.295 7.045 0.601 1.00 88.88 90 ARG A C 1
ATOM 696 O O . ARG A 1 90 ? -1.700 7.766 1.513 1.00 88.88 90 ARG A O 1
ATOM 703 N N . TRP A 1 91 ? -1.729 5.799 0.420 1.00 90.69 91 TRP A N 1
ATOM 704 C CA . TRP A 1 91 ? -2.719 5.175 1.295 1.00 90.69 91 TRP A CA 1
ATOM 705 C C . TRP A 1 91 ? -2.183 5.029 2.724 1.00 90.69 91 TRP A C 1
ATOM 707 O O . TRP A 1 91 ? -2.842 5.460 3.671 1.00 90.69 91 TRP A O 1
ATOM 717 N N . THR A 1 92 ? -0.977 4.485 2.903 1.00 85.81 92 THR A N 1
ATOM 718 C CA . THR A 1 92 ? -0.396 4.284 4.240 1.00 85.81 92 THR A CA 1
ATOM 719 C C . THR A 1 92 ? -0.177 5.604 4.972 1.00 85.81 92 THR A C 1
ATOM 721 O O . THR A 1 92 ? -0.519 5.693 6.151 1.00 85.81 92 THR A O 1
ATOM 724 N N . ILE A 1 93 ? 0.291 6.650 4.282 1.00 83.06 93 ILE A N 1
ATOM 725 C CA . ILE A 1 93 ? 0.404 8.002 4.848 1.00 83.06 93 ILE A CA 1
ATOM 726 C C . ILE A 1 93 ? -0.966 8.495 5.323 1.00 83.06 93 ILE A C 1
ATOM 728 O O . ILE A 1 93 ? -1.107 8.867 6.486 1.00 83.06 93 ILE A O 1
ATOM 732 N N . SER A 1 94 ? -1.997 8.418 4.475 1.00 85.44 94 SER A N 1
ATOM 733 C CA . SER A 1 94 ? -3.351 8.862 4.833 1.00 85.44 94 SER A CA 1
ATOM 734 C C . SER A 1 94 ? -3.925 8.101 6.040 1.00 85.44 94 SER A C 1
ATOM 736 O O . SER A 1 94 ? -4.545 8.700 6.926 1.00 85.44 94 SER A O 1
ATOM 738 N N . ALA A 1 95 ? -3.673 6.792 6.134 1.00 84.19 95 ALA A N 1
ATOM 739 C CA . ALA A 1 95 ? -4.088 5.975 7.273 1.00 84.19 95 ALA A CA 1
ATOM 740 C C . ALA A 1 95 ? -3.352 6.361 8.570 1.00 84.19 95 ALA A C 1
ATOM 742 O O . ALA A 1 95 ? -3.968 6.458 9.637 1.00 84.19 95 ALA A O 1
ATOM 743 N N . VAL A 1 96 ? -2.041 6.614 8.489 1.00 81.62 96 VAL A N 1
ATOM 744 C CA . VAL A 1 96 ? -1.220 7.062 9.625 1.00 81.62 96 VAL A CA 1
ATOM 745 C C . VAL A 1 96 ? -1.649 8.450 10.101 1.00 81.62 96 VAL A C 1
ATOM 747 O O . VAL A 1 96 ? -1.817 8.646 11.305 1.00 81.62 96 VAL A O 1
ATOM 750 N N . GLU A 1 97 ? -1.880 9.393 9.186 1.00 82.81 97 GLU A N 1
ATOM 751 C CA . GLU A 1 97 ? -2.377 10.737 9.502 1.00 82.81 97 GLU A CA 1
ATOM 752 C C . GLU A 1 97 ? -3.743 10.681 10.198 1.00 82.81 97 GLU A C 1
ATOM 754 O O . GLU A 1 97 ? -3.942 11.325 11.231 1.00 82.81 97 GLU A O 1
ATOM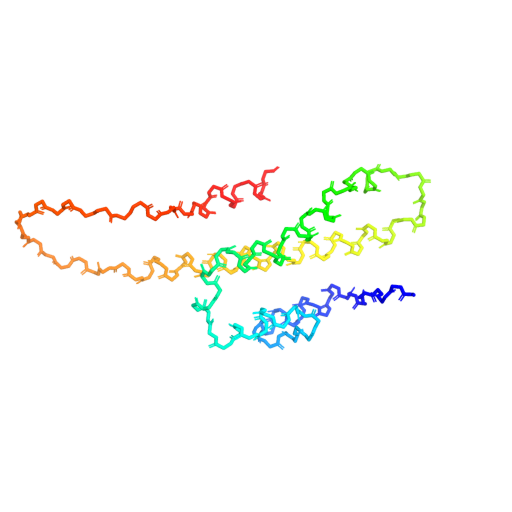 759 N N . THR A 1 98 ? -4.657 9.845 9.694 1.00 81.88 98 THR A N 1
ATOM 760 C CA . THR A 1 98 ? -5.980 9.627 10.300 1.00 81.88 98 THR A CA 1
ATOM 761 C C . THR A 1 98 ? -5.851 9.101 11.733 1.00 81.88 98 THR A C 1
ATOM 763 O O . THR A 1 98 ? -6.421 9.687 12.656 1.00 81.88 98 THR A O 1
ATOM 766 N N . ARG A 1 99 ? -5.022 8.072 11.973 1.00 76.31 99 ARG A N 1
ATOM 767 C CA . ARG A 1 99 ? -4.774 7.564 13.338 1.00 76.31 99 ARG A CA 1
ATOM 768 C C . ARG A 1 99 ? -4.084 8.585 14.248 1.00 76.31 99 ARG A C 1
ATOM 770 O O . ARG A 1 99 ? -4.352 8.620 15.452 1.00 76.31 99 ARG A O 1
ATOM 777 N N . ALA A 1 100 ? -3.184 9.410 13.715 1.00 74.62 100 ALA A N 1
ATOM 778 C CA . ALA A 1 100 ? -2.514 10.451 14.491 1.00 74.62 100 ALA A CA 1
ATOM 779 C C . ALA A 1 100 ? -3.516 11.507 14.991 1.00 74.62 100 ALA A C 1
ATOM 781 O O . ALA A 1 100 ? -3.468 11.891 16.164 1.00 74.62 100 ALA A O 1
ATOM 782 N N . LEU A 1 101 ? -4.467 11.909 14.140 1.00 70.44 101 LEU A N 1
ATOM 783 C CA . LEU A 1 101 ? -5.552 12.827 14.499 1.00 70.44 101 LEU A CA 1
ATOM 784 C C . LEU A 1 101 ? -6.457 12.252 15.603 1.00 70.44 101 LEU A C 1
ATOM 786 O O . LEU A 1 101 ? -6.796 12.965 16.550 1.00 70.44 101 LEU A O 1
ATOM 790 N N . GLU A 1 102 ? -6.793 10.960 15.542 1.00 68.12 102 GLU A N 1
ATOM 791 C CA . GLU A 1 102 ? -7.593 10.278 16.574 1.00 68.12 102 GLU A CA 1
ATOM 792 C C . GLU A 1 102 ? -6.892 10.249 17.941 1.00 68.12 102 GLU A C 1
ATOM 794 O O . GLU A 1 102 ? -7.503 10.530 18.980 1.00 68.12 102 GLU A O 1
ATOM 799 N N . LYS A 1 103 ? -5.580 9.973 17.962 1.00 58.56 103 LYS A N 1
ATOM 800 C CA . LYS A 1 103 ? -4.786 9.952 19.200 1.00 58.56 103 LYS A CA 1
ATOM 801 C C . LYS A 1 103 ? -4.741 11.330 19.864 1.00 58.56 103 LYS A C 1
ATOM 803 O O . LYS A 1 103 ? -4.873 11.415 21.087 1.00 58.56 103 LYS A O 1
ATOM 808 N N . SER A 1 104 ? -4.629 12.401 19.075 1.00 55.69 104 SER A N 1
ATOM 809 C CA . SER A 1 104 ? -4.694 13.789 19.552 1.00 55.69 104 SER A CA 1
ATOM 810 C C . SER A 1 104 ? -6.090 14.199 20.043 1.00 55.69 104 SER A C 1
ATOM 812 O O . SER A 1 104 ? -6.187 14.971 20.997 1.00 55.69 104 SER A O 1
ATOM 814 N N . ALA A 1 105 ? -7.164 13.664 19.453 1.00 52.53 105 ALA A N 1
ATOM 815 C CA . ALA A 1 105 ? -8.543 13.946 19.859 1.00 52.53 105 ALA A CA 1
ATOM 816 C C . ALA A 1 105 ? -8.944 13.279 21.192 1.00 52.53 105 ALA A C 1
ATOM 818 O O . ALA A 1 105 ? -9.821 13.781 21.894 1.00 52.53 105 ALA A O 1
ATOM 819 N N . SER A 1 106 ? -8.282 12.181 21.576 1.00 49.41 106 SER A N 1
ATOM 820 C CA . SER A 1 106 ? -8.554 11.455 22.829 1.00 49.41 106 SER A CA 1
ATOM 821 C C . SER A 1 106 ? -7.883 12.040 24.083 1.00 49.41 106 SER A C 1
ATOM 823 O O . SER A 1 106 ? -8.025 11.481 25.173 1.00 49.41 106 SER A O 1
ATOM 825 N N . ALA A 1 107 ? -7.151 13.158 23.967 1.00 43.44 107 ALA A N 1
ATOM 826 C CA . ALA A 1 107 ? -6.486 13.775 25.111 1.00 43.44 107 ALA A CA 1
ATOM 827 C C . ALA A 1 107 ? -7.524 14.130 26.198 1.00 43.44 107 ALA A C 1
ATOM 829 O O . ALA A 1 107 ? -8.417 14.946 25.946 1.00 43.44 107 ALA A O 1
ATOM 830 N N . PRO A 1 108 ? -7.447 13.550 27.415 1.00 42.56 108 PRO A N 1
ATOM 831 C CA . PRO A 1 108 ? -8.424 13.846 28.447 1.00 42.56 108 PRO A CA 1
ATOM 832 C C . PRO A 1 108 ? -8.327 15.332 28.787 1.00 42.56 108 PRO A C 1
ATOM 834 O O . PRO A 1 108 ? -7.259 15.827 29.153 1.00 42.56 108 PRO A O 1
ATOM 837 N N . ALA A 1 109 ? -9.449 16.047 28.669 1.00 45.25 109 ALA A N 1
ATOM 838 C CA . ALA A 1 109 ? -9.566 17.427 29.116 1.00 45.25 109 ALA A CA 1
ATOM 839 C C . ALA A 1 109 ? -9.180 17.488 30.601 1.00 45.25 109 ALA A C 1
ATOM 841 O O . ALA A 1 109 ? -9.950 17.091 31.480 1.00 45.25 109 ALA A O 1
ATOM 842 N N . ALA A 1 110 ? -7.953 17.933 30.876 1.00 44.62 110 ALA A N 1
ATOM 843 C CA . ALA A 1 110 ? -7.370 17.963 32.205 1.00 44.62 110 ALA A CA 1
ATOM 844 C C . ALA A 1 110 ? -8.133 18.955 33.097 1.00 44.62 110 ALA A C 1
ATOM 846 O O . ALA A 1 110 ? -7.806 20.138 33.199 1.00 44.62 110 ALA A O 1
ATOM 847 N N . ARG A 1 111 ? -9.169 18.460 33.778 1.00 43.72 111 ARG A N 1
ATOM 848 C CA . ARG A 1 111 ? -9.783 19.129 34.924 1.00 43.72 111 ARG A CA 1
ATOM 849 C C . ARG A 1 111 ? -8.846 19.008 36.128 1.00 43.72 111 ARG A C 1
ATOM 851 O O . ARG A 1 111 ? -8.729 17.951 36.726 1.00 43.72 111 ARG A O 1
ATOM 858 N N . GLY A 1 112 ? -8.224 20.132 36.481 1.00 38.88 112 GLY A N 1
ATOM 859 C CA . GLY A 1 112 ? -8.033 20.594 37.862 1.00 38.88 112 GLY A CA 1
ATOM 860 C C . GLY A 1 112 ? -7.268 19.709 38.863 1.00 38.88 112 GLY A C 1
ATOM 861 O O . GLY A 1 112 ? -7.834 18.817 39.475 1.00 38.88 112 GLY A O 1
ATOM 862 N N . ARG A 1 113 ? -6.023 20.117 39.156 1.00 41.34 113 ARG A N 1
ATOM 863 C CA . ARG A 1 113 ? -5.381 20.206 40.493 1.00 41.34 113 ARG A CA 1
ATOM 864 C C . ARG A 1 113 ? -5.645 19.075 41.518 1.00 41.34 113 ARG A C 1
ATOM 866 O O . ARG A 1 113 ? -6.626 19.127 42.250 1.00 41.34 113 ARG A O 1
ATOM 873 N N . GLY A 1 114 ? -4.640 18.217 41.766 1.00 36.59 114 GLY A N 1
ATOM 874 C CA . GLY A 1 114 ? -4.558 17.444 43.022 1.00 36.59 114 GLY A CA 1
ATOM 875 C C . GLY A 1 114 ? -3.496 16.332 43.116 1.00 36.59 114 GLY A C 1
ATOM 876 O O . GLY A 1 114 ? -3.740 15.222 42.683 1.00 36.59 114 GLY A O 1
ATOM 877 N N . LYS A 1 115 ? -2.358 16.644 43.759 1.00 37.62 115 LYS A N 1
ATOM 878 C CA . LYS A 1 115 ? -1.520 15.819 44.673 1.00 37.62 115 LYS A CA 1
ATOM 879 C C . LYS A 1 115 ? -1.185 14.327 44.374 1.00 37.62 115 LYS A C 1
ATOM 881 O O . LYS A 1 115 ? -2.013 13.442 44.509 1.00 37.62 115 LYS A O 1
ATOM 886 N N . THR A 1 116 ? 0.130 14.093 44.228 1.00 43.91 116 THR A N 1
ATOM 887 C CA . THR A 1 116 ? 0.963 12.965 44.729 1.00 43.91 116 THR A CA 1
ATOM 888 C C . THR A 1 116 ? 0.524 11.511 44.500 1.00 43.91 116 THR A C 1
ATOM 890 O O . THR A 1 116 ? -0.295 10.981 45.241 1.00 43.91 116 THR A O 1
ATOM 893 N N . GLY A 1 117 ? 1.264 10.808 43.636 1.00 35.09 117 GLY A N 1
ATOM 894 C CA . GLY A 1 117 ? 1.382 9.346 43.645 1.00 35.09 117 GLY A CA 1
ATOM 895 C C . GLY A 1 117 ? 2.373 8.858 42.585 1.00 35.09 117 GLY A C 1
ATOM 896 O O . GLY A 1 117 ? 2.102 8.970 41.396 1.00 35.09 117 GLY A O 1
ATOM 897 N N . LYS A 1 118 ? 3.543 8.344 42.994 1.00 42.03 118 LYS A N 1
ATOM 898 C CA . LYS A 1 118 ? 4.466 7.635 42.091 1.00 42.03 118 LYS A CA 1
ATOM 899 C C . LYS A 1 118 ? 3.795 6.336 41.635 1.00 42.03 118 LYS A C 1
ATOM 901 O O . LYS A 1 118 ? 3.672 5.420 42.442 1.00 42.03 118 LYS A O 1
ATOM 906 N N . ALA A 1 119 ? 3.448 6.230 40.356 1.00 39.97 119 ALA A N 1
ATOM 907 C CA . ALA A 1 119 ? 3.164 4.953 39.711 1.00 39.97 119 ALA A CA 1
ATOM 908 C C . ALA A 1 119 ? 4.352 4.587 38.815 1.00 39.97 119 ALA A C 1
ATOM 910 O O . ALA A 1 119 ? 4.572 5.173 37.758 1.00 39.97 119 ALA A O 1
ATOM 911 N N . LYS A 1 120 ? 5.157 3.633 39.288 1.00 44.09 120 LYS A N 1
ATOM 912 C CA . LYS A 1 120 ? 6.098 2.879 38.464 1.00 44.09 120 LYS A CA 1
ATOM 913 C C . LYS A 1 120 ? 5.282 1.762 37.817 1.00 44.09 120 LYS A C 1
ATOM 915 O O . LYS A 1 120 ? 4.954 0.792 38.487 1.00 44.09 120 LYS A O 1
ATOM 920 N N . GLY A 1 121 ? 4.931 1.943 36.550 1.00 35.62 121 GLY A N 1
ATOM 921 C CA . GLY A 1 121 ? 4.251 0.959 35.717 1.00 35.62 121 GLY A CA 1
ATOM 922 C C . GLY A 1 121 ? 4.940 0.921 34.364 1.00 35.62 121 GLY A C 1
ATOM 923 O O . GLY A 1 121 ? 4.912 1.895 33.622 1.00 35.62 121 GLY A O 1
ATOM 924 N N . SER A 1 122 ? 5.639 -0.177 34.114 1.00 46.03 122 SER A N 1
ATOM 925 C CA . SER A 1 122 ? 6.230 -0.521 32.830 1.00 46.03 122 SER A CA 1
ATOM 926 C C . SER A 1 122 ? 5.127 -0.705 31.790 1.00 46.03 122 SER A C 1
ATOM 928 O O . SER A 1 122 ? 4.321 -1.612 31.945 1.00 46.03 122 SER A O 1
ATOM 930 N N . SER A 1 123 ? 5.167 0.079 30.719 1.00 39.69 123 SER A N 1
ATOM 931 C CA . SER A 1 123 ? 4.904 -0.433 29.374 1.00 39.69 123 SER A CA 1
ATOM 932 C C . SER A 1 123 ? 5.831 0.325 28.440 1.00 39.69 123 SER A C 1
ATOM 934 O O . SER A 1 123 ? 5.540 1.430 27.991 1.00 39.69 123 SER A O 1
ATOM 936 N N . LYS A 1 124 ? 7.026 -0.232 28.225 1.00 45.06 124 LYS A N 1
ATOM 937 C CA . LYS A 1 124 ? 7.812 0.089 27.034 1.00 45.06 124 LYS A CA 1
ATOM 938 C C . LYS A 1 124 ? 7.259 -0.786 25.913 1.00 45.06 124 LYS A C 1
ATOM 940 O O . LYS A 1 124 ? 7.960 -1.648 25.399 1.00 45.06 124 LYS A O 1
ATOM 945 N N . ASP A 1 125 ? 5.981 -0.597 25.601 1.00 42.00 125 ASP A N 1
ATOM 946 C CA . ASP A 1 125 ? 5.498 -0.955 24.278 1.00 42.00 125 ASP A CA 1
ATOM 947 C C . ASP A 1 125 ? 6.315 -0.107 23.314 1.00 42.00 125 ASP A C 1
ATOM 949 O O . ASP A 1 125 ? 6.535 1.084 23.568 1.00 42.00 125 ASP A O 1
ATOM 953 N N . GLY A 1 126 ? 6.889 -0.747 22.298 1.00 51.16 126 GLY A N 1
ATOM 954 C CA . GLY A 1 126 ? 7.672 -0.071 21.276 1.00 51.16 126 GLY A CA 1
ATOM 955 C C . GLY A 1 126 ? 6.849 1.088 20.739 1.00 51.16 126 GLY A C 1
ATOM 956 O O . GLY A 1 126 ? 5.884 0.881 20.013 1.00 51.16 126 GLY A O 1
ATOM 957 N N . SER A 1 127 ? 7.189 2.303 21.170 1.00 53.69 127 SER A N 1
ATOM 958 C CA . SER A 1 127 ? 6.533 3.518 20.718 1.00 53.69 127 SER A CA 1
ATOM 959 C C . SER A 1 127 ? 6.923 3.683 19.260 1.00 53.69 127 SER A C 1
ATOM 961 O O . SER A 1 127 ? 7.972 4.251 18.974 1.00 53.69 127 SER A O 1
ATOM 963 N N . TRP A 1 128 ? 6.123 3.110 18.361 1.00 70.56 128 TRP A N 1
ATOM 964 C CA . TRP A 1 128 ? 6.231 3.330 16.928 1.00 70.56 128 TRP A CA 1
ATOM 965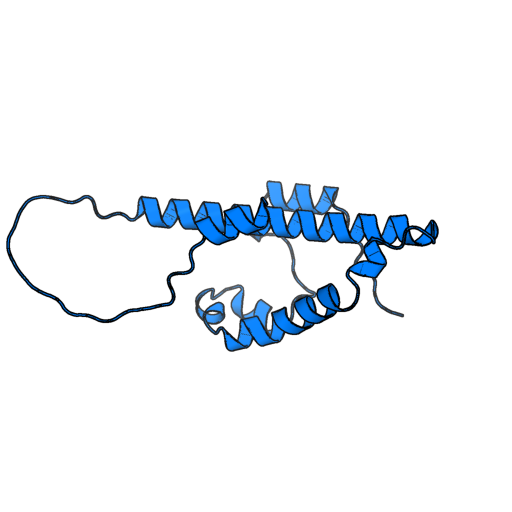 C C . TRP A 1 128 ? 6.190 4.838 16.681 1.00 70.56 128 TRP A C 1
ATOM 967 O O . TRP A 1 128 ? 5.180 5.494 16.954 1.00 70.56 128 TRP A O 1
ATOM 977 N N . ASP A 1 129 ? 7.321 5.395 16.256 1.00 76.19 129 ASP A N 1
ATOM 978 C CA . ASP A 1 129 ? 7.461 6.822 15.998 1.00 76.19 129 ASP A CA 1
ATOM 979 C C . ASP A 1 129 ? 7.017 7.119 14.567 1.00 76.19 129 ASP A C 1
ATOM 981 O O . ASP A 1 129 ? 7.814 7.142 13.630 1.00 76.19 129 ASP A O 1
ATOM 985 N N . ALA A 1 130 ? 5.707 7.307 14.402 1.00 74.81 130 ALA A N 1
ATOM 986 C CA . ALA A 1 130 ? 5.104 7.603 13.108 1.00 74.81 130 ALA A CA 1
ATOM 987 C C . ALA A 1 130 ? 5.705 8.858 12.447 1.00 74.81 130 ALA A C 1
ATOM 989 O O . ALA A 1 130 ? 5.768 8.914 11.224 1.00 74.81 130 ALA A O 1
ATOM 990 N N . ALA A 1 131 ? 6.177 9.836 13.232 1.00 74.38 131 ALA A N 1
ATOM 991 C CA . ALA A 1 131 ? 6.775 11.054 12.694 1.00 74.38 131 ALA A CA 1
ATOM 992 C C . ALA A 1 131 ? 8.139 10.772 12.048 1.00 74.38 131 ALA A C 1
ATOM 994 O O . ALA A 1 131 ? 8.361 11.171 10.909 1.00 74.38 131 ALA A O 1
ATOM 995 N N . ALA A 1 132 ? 9.008 10.013 12.725 1.00 80.31 132 ALA A N 1
ATOM 996 C CA . ALA A 1 132 ? 10.297 9.602 12.162 1.00 80.31 132 ALA A CA 1
ATOM 997 C C . ALA A 1 132 ? 10.140 8.720 10.906 1.00 80.31 132 ALA A C 1
ATOM 999 O O . ALA A 1 132 ? 10.951 8.783 9.983 1.00 80.31 132 ALA A O 1
ATOM 1000 N N . GLN A 1 133 ? 9.084 7.900 10.851 1.00 77.62 133 GLN A N 1
ATOM 1001 C CA . GLN A 1 133 ? 8.783 7.066 9.681 1.00 77.62 133 GLN A CA 1
ATOM 1002 C C . GLN A 1 133 ? 8.273 7.890 8.495 1.00 77.62 133 GLN A C 1
ATOM 1004 O O . GLN A 1 133 ? 8.675 7.629 7.365 1.00 77.62 133 GLN A O 1
ATOM 1009 N N . LEU A 1 134 ? 7.445 8.911 8.743 1.00 74.12 134 LEU A N 1
ATOM 1010 C CA . LEU A 1 134 ? 7.035 9.861 7.706 1.00 74.12 134 LEU A CA 1
ATOM 1011 C C . LEU A 1 134 ? 8.224 10.663 7.171 1.00 74.12 134 LEU A C 1
ATOM 1013 O O . LEU A 1 134 ? 8.323 10.847 5.966 1.00 74.12 134 LEU A O 1
ATOM 1017 N N . GLU A 1 135 ? 9.141 11.098 8.038 1.00 82.25 135 GLU A N 1
ATOM 1018 C CA . GLU A 1 135 ? 10.369 11.786 7.617 1.00 82.25 135 GLU A CA 1
ATOM 1019 C C . GLU A 1 135 ? 11.221 10.894 6.703 1.00 82.25 135 GLU A C 1
ATOM 1021 O O . GLU A 1 135 ? 11.590 11.319 5.617 1.00 82.25 135 GLU A O 1
ATOM 1026 N N . THR A 1 136 ? 11.419 9.624 7.073 1.00 81.19 136 THR A N 1
ATOM 1027 C CA . THR A 1 136 ? 12.152 8.644 6.246 1.00 81.19 136 THR A CA 1
ATOM 1028 C C . THR A 1 136 ? 11.468 8.369 4.902 1.00 81.19 136 THR A C 1
ATOM 1030 O O . THR A 1 136 ? 12.135 8.047 3.929 1.00 81.19 136 THR A O 1
ATOM 1033 N N . ALA A 1 137 ? 10.138 8.458 4.837 1.00 72.69 137 ALA A N 1
ATOM 1034 C CA . ALA A 1 137 ? 9.394 8.262 3.595 1.00 72.69 137 ALA A CA 1
ATOM 1035 C C . ALA A 1 137 ? 9.452 9.476 2.648 1.00 72.69 137 ALA A C 1
ATOM 1037 O O . ALA A 1 137 ? 9.116 9.338 1.472 1.00 72.69 137 ALA A O 1
ATOM 1038 N N . LEU A 1 138 ? 9.801 10.659 3.167 1.00 76.00 138 LEU A N 1
ATOM 1039 C CA . LEU A 1 138 ? 9.837 11.923 2.426 1.00 76.00 138 LEU A CA 1
ATOM 1040 C C . LEU A 1 138 ? 11.259 12.370 2.038 1.00 76.00 138 LEU A C 1
ATOM 1042 O O . LEU A 1 138 ? 11.371 13.242 1.173 1.00 76.00 138 LEU A O 1
ATOM 1046 N N . ASP A 1 139 ? 12.290 11.822 2.687 1.00 67.12 139 ASP A N 1
ATOM 1047 C CA . ASP A 1 139 ? 13.723 12.016 2.384 1.00 67.12 139 ASP A CA 1
ATOM 1048 C C . ASP A 1 139 ? 14.181 11.127 1.211 1.00 67.12 139 ASP A C 1
ATOM 1050 O O . ASP A 1 139 ? 14.892 11.640 0.314 1.00 67.12 139 ASP A O 1
#